Protein AF-X1VEG2-F1 (afdb_monomer_lite)

Sequence (105 aa):
MNQQIWPSQLTVSLIRGSVSWNLPESILYTPGDTIAITLTITNPTEERRIYGLPWALIRSGVIVSVGLVTVDDISSWWIDGGESEEISFELSPEITDAYLNISLL

Radius of gyration: 18.83 Å; chains: 1; bounding box: 28×58×53 Å

Structure (mmCIF, N/CA/C/O backbone):
data_AF-X1VEG2-F1
#
_entry.id   AF-X1VEG2-F1
#
loop_
_atom_site.group_PDB
_atom_site.id
_atom_site.type_symbol
_atom_site.label_atom_id
_atom_site.label_alt_id
_atom_site.label_comp_id
_atom_site.label_asym_id
_atom_site.label_entity_id
_atom_site.label_seq_id
_atom_site.pdbx_PDB_ins_code
_atom_site.Cartn_x
_atom_site.Cartn_y
_atom_site.Cartn_z
_atom_site.occupancy
_atom_site.B_iso_or_equiv
_atom_site.auth_seq_id
_atom_site.auth_comp_id
_atom_site.auth_asym_id
_atom_site.auth_atom_id
_atom_site.pdbx_PDB_model_num
ATOM 1 N N . MET A 1 1 ? 7.889 -44.108 -37.146 1.00 39.41 1 MET A N 1
ATOM 2 C CA . MET A 1 1 ? 7.454 -43.728 -35.785 1.00 39.41 1 MET A CA 1
ATOM 3 C C . MET A 1 1 ? 7.955 -42.319 -35.538 1.00 39.41 1 MET A C 1
ATOM 5 O O . MET A 1 1 ? 9.132 -42.155 -35.260 1.00 39.41 1 MET A O 1
ATOM 9 N N . ASN A 1 2 ? 7.105 -41.312 -35.734 1.00 36.56 2 ASN A N 1
ATOM 10 C CA . ASN A 1 2 ? 7.469 -39.918 -35.489 1.00 36.56 2 ASN A CA 1
ATOM 11 C C . ASN A 1 2 ? 6.953 -39.551 -34.102 1.00 36.56 2 ASN A C 1
ATOM 13 O O . ASN A 1 2 ? 5.742 -39.531 -33.890 1.00 36.56 2 ASN A O 1
ATOM 17 N N . GLN A 1 3 ? 7.861 -39.319 -33.155 1.00 42.62 3 GLN A N 1
ATOM 18 C CA . GLN A 1 3 ? 7.482 -38.731 -31.878 1.00 42.62 3 GLN A CA 1
ATOM 19 C C . GLN A 1 3 ? 7.203 -37.250 -32.113 1.00 42.62 3 GLN A C 1
ATOM 21 O O . GLN A 1 3 ? 8.101 -36.466 -32.410 1.00 42.62 3 GLN A O 1
ATOM 26 N N . GLN A 1 4 ? 5.925 -36.895 -32.045 1.00 49.69 4 GLN A N 1
ATOM 27 C CA . GLN A 1 4 ? 5.471 -35.518 -32.024 1.00 49.69 4 GLN A CA 1
ATOM 28 C C . GLN A 1 4 ? 5.919 -34.901 -30.696 1.00 49.69 4 GLN A C 1
ATOM 30 O O . GLN A 1 4 ? 5.421 -35.263 -29.632 1.00 49.69 4 GLN A O 1
ATOM 35 N N . ILE A 1 5 ? 6.909 -34.012 -30.765 1.00 51.34 5 ILE A N 1
ATOM 36 C CA . ILE A 1 5 ? 7.355 -33.211 -29.627 1.00 51.34 5 ILE A CA 1
ATOM 37 C C . ILE A 1 5 ? 6.278 -32.147 -29.411 1.00 51.34 5 ILE A C 1
ATOM 39 O O . ILE A 1 5 ? 6.104 -31.250 -30.235 1.00 51.34 5 ILE A O 1
ATOM 43 N N . TRP A 1 6 ? 5.510 -32.286 -28.336 1.00 49.62 6 TRP A N 1
ATOM 44 C CA . TRP A 1 6 ? 4.591 -31.246 -27.887 1.00 49.62 6 TRP A CA 1
ATOM 45 C C . TRP A 1 6 ? 5.436 -30.081 -27.366 1.00 49.62 6 TRP A C 1
ATOM 47 O O . TRP A 1 6 ? 6.348 -30.337 -26.574 1.00 49.62 6 TRP A O 1
ATOM 57 N N . PRO A 1 7 ? 5.194 -28.825 -27.784 1.00 52.16 7 PRO A N 1
ATOM 58 C CA . PRO A 1 7 ? 5.887 -27.702 -27.179 1.00 52.16 7 PRO A CA 1
ATOM 59 C C . PRO A 1 7 ? 5.535 -27.708 -25.693 1.00 52.16 7 PRO A C 1
ATOM 61 O O . PRO A 1 7 ? 4.364 -27.622 -25.317 1.00 52.16 7 PRO A O 1
ATOM 64 N N . SER A 1 8 ? 6.561 -27.887 -24.861 1.00 53.22 8 SER A N 1
ATOM 65 C CA . SER A 1 8 ? 6.501 -27.681 -23.420 1.00 53.22 8 SER A CA 1
ATOM 66 C C . SER A 1 8 ? 5.715 -26.405 -23.167 1.00 53.22 8 SER A C 1
ATOM 68 O O . SER A 1 8 ? 6.087 -25.357 -23.699 1.00 53.22 8 SER A O 1
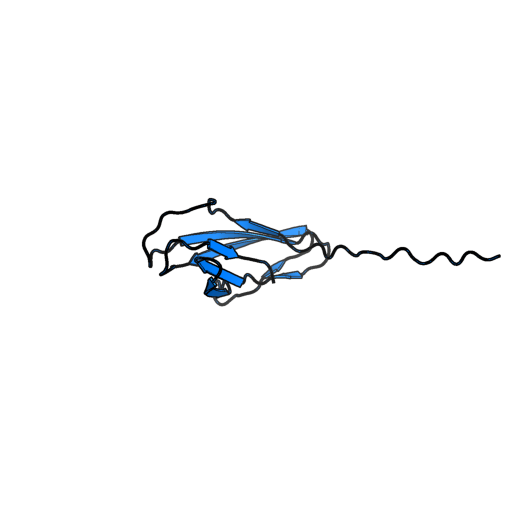ATOM 70 N N . GLN A 1 9 ? 4.613 -26.514 -22.421 1.00 46.06 9 GLN A N 1
ATOM 71 C CA . GLN A 1 9 ? 3.837 -25.371 -21.966 1.00 46.06 9 GLN A CA 1
ATOM 72 C C . GLN A 1 9 ? 4.822 -24.345 -21.408 1.00 46.06 9 GLN A C 1
ATOM 74 O O . GLN A 1 9 ? 5.411 -24.560 -20.350 1.00 46.06 9 GLN A O 1
ATOM 79 N N . LEU A 1 10 ? 5.034 -23.255 -22.146 1.00 45.97 10 LEU A N 1
ATOM 80 C CA . LEU A 1 10 ? 5.590 -22.037 -21.592 1.00 45.97 10 LEU A CA 1
ATOM 81 C C . LEU A 1 10 ? 4.573 -21.616 -20.537 1.00 45.97 10 LEU A C 1
ATOM 83 O O . LEU A 1 10 ? 3.598 -20.931 -20.834 1.00 45.97 10 LEU A O 1
ATOM 87 N N . THR A 1 11 ? 4.756 -22.069 -19.300 1.00 47.31 11 THR A N 1
ATOM 88 C CA . THR A 1 11 ? 4.294 -21.305 -18.155 1.00 47.31 11 THR A CA 1
ATOM 89 C C . THR A 1 11 ? 5.067 -20.004 -18.242 1.00 47.31 11 THR A C 1
ATOM 91 O O . THR A 1 11 ? 6.157 -19.886 -17.687 1.00 47.31 11 THR A O 1
ATOM 94 N N . VAL A 1 12 ? 4.547 -19.050 -19.018 1.00 51.62 12 VAL A N 1
ATOM 95 C CA . VAL A 1 12 ? 4.856 -17.647 -18.805 1.00 51.62 12 VAL A CA 1
ATOM 96 C C . VAL A 1 12 ? 4.459 -17.447 -17.356 1.00 51.62 12 VAL A C 1
ATOM 98 O O . VAL A 1 12 ? 3.271 -17.399 -17.030 1.00 51.62 12 VAL A O 1
ATOM 101 N N . SER A 1 13 ? 5.438 -17.471 -16.455 1.00 52.66 13 SER A N 1
ATOM 102 C CA . SER A 1 13 ? 5.224 -16.899 -15.146 1.00 52.66 13 SER A CA 1
ATOM 103 C C . SER A 1 13 ? 4.768 -15.482 -15.459 1.00 52.66 13 SER A C 1
ATOM 105 O O . SER A 1 13 ? 5.504 -14.689 -16.042 1.00 52.66 13 SER A O 1
ATOM 107 N N . LEU A 1 14 ? 3.501 -15.177 -15.188 1.00 68.69 14 LEU A N 1
ATOM 108 C CA . LEU A 1 14 ? 3.073 -13.793 -15.108 1.00 68.69 14 LEU A CA 1
ATOM 109 C C . LEU A 1 14 ? 3.815 -13.240 -13.895 1.00 68.69 14 LEU A C 1
ATOM 111 O O . LEU A 1 14 ? 3.310 -13.289 -12.775 1.00 68.69 14 LEU A O 1
ATOM 115 N N . ILE A 1 15 ? 5.067 -12.828 -14.106 1.00 84.06 15 ILE A N 1
ATOM 116 C CA . ILE A 1 15 ? 5.865 -12.156 -13.096 1.00 84.06 15 ILE A CA 1
ATOM 117 C C . ILE A 1 15 ? 5.110 -10.859 -12.838 1.00 84.06 15 ILE A C 1
ATOM 119 O O . ILE A 1 15 ? 5.055 -9.981 -13.702 1.00 84.06 15 ILE A O 1
ATOM 123 N N . ARG A 1 16 ? 4.413 -10.802 -11.704 1.00 86.81 16 ARG A N 1
ATOM 124 C CA . ARG A 1 16 ? 3.708 -9.604 -11.249 1.00 86.81 16 ARG A CA 1
ATOM 125 C C . ARG A 1 16 ? 4.723 -8.613 -10.695 1.00 86.81 16 ARG A C 1
ATOM 127 O O . ARG A 1 16 ? 5.817 -9.014 -10.306 1.00 86.81 16 ARG A O 1
ATOM 134 N N . GLY A 1 17 ? 4.338 -7.341 -10.641 1.00 92.75 17 GLY A N 1
ATOM 135 C CA . GLY A 1 17 ? 5.074 -6.361 -9.849 1.00 92.75 17 GLY A CA 1
ATOM 136 C C . GLY A 1 17 ? 5.129 -6.756 -8.373 1.00 92.75 17 GLY A C 1
ATOM 137 O O . GLY A 1 17 ? 4.377 -7.626 -7.918 1.00 92.75 17 GLY A O 1
ATOM 138 N N . SER A 1 18 ? 6.002 -6.098 -7.621 1.00 95.75 18 SER A N 1
ATOM 139 C CA . SER A 1 18 ? 6.049 -6.199 -6.161 1.00 95.75 18 SER A CA 1
ATOM 140 C C . SER A 1 18 ? 5.765 -4.852 -5.517 1.00 95.75 18 SER A C 1
ATOM 142 O O . SER A 1 18 ? 6.080 -3.813 -6.092 1.00 95.75 18 SER A O 1
ATOM 144 N N . VAL A 1 19 ? 5.187 -4.890 -4.319 1.00 96.31 19 VAL A N 1
ATOM 145 C CA . VAL A 1 19 ? 5.012 -3.723 -3.456 1.00 96.31 19 VAL A CA 1
ATOM 146 C C . VAL A 1 19 ? 5.794 -3.940 -2.165 1.00 96.31 19 VAL A C 1
ATOM 148 O O . VAL A 1 19 ? 5.716 -5.010 -1.561 1.00 96.31 19 VAL A O 1
ATOM 151 N N . SER A 1 20 ? 6.555 -2.935 -1.754 1.00 96.19 20 SER A N 1
ATOM 152 C CA . SER A 1 20 ? 7.188 -2.848 -0.435 1.00 96.19 20 SER A CA 1
ATOM 153 C C . SER A 1 20 ? 6.819 -1.521 0.207 1.00 96.19 20 SER A C 1
ATOM 155 O O . SER A 1 20 ? 6.578 -0.557 -0.507 1.00 96.19 20 SER A O 1
ATOM 157 N N . TRP A 1 21 ? 6.779 -1.437 1.532 1.00 95.88 21 TRP A N 1
ATOM 158 C CA . TRP A 1 21 ? 6.395 -0.211 2.237 1.00 95.88 21 TRP A CA 1
ATOM 159 C C . TRP A 1 21 ? 7.267 0.044 3.463 1.00 95.88 21 TRP A C 1
ATOM 161 O O . TRP A 1 21 ? 8.006 -0.834 3.910 1.00 95.88 21 TRP A O 1
ATOM 171 N N . ASN A 1 22 ? 7.163 1.249 4.015 1.00 93.88 22 ASN A N 1
ATOM 172 C CA . ASN A 1 22 ? 7.886 1.672 5.213 1.00 93.88 22 ASN A CA 1
ATOM 173 C C . ASN A 1 22 ? 7.206 1.278 6.538 1.00 93.88 22 ASN A C 1
ATOM 175 O O . ASN A 1 22 ? 7.805 1.445 7.601 1.00 93.88 22 ASN A O 1
ATOM 179 N N . LEU A 1 23 ? 5.963 0.791 6.500 1.00 94.50 23 LEU A N 1
ATOM 180 C CA . LEU A 1 23 ? 5.220 0.471 7.714 1.00 94.50 23 LEU A CA 1
ATOM 181 C C . LEU A 1 23 ? 5.735 -0.814 8.388 1.00 94.50 23 LEU A C 1
ATOM 183 O O . LEU A 1 23 ? 6.053 -1.787 7.696 1.00 94.50 23 LEU A O 1
ATOM 187 N N . PRO A 1 24 ? 5.770 -0.859 9.734 1.00 94.50 24 PRO A N 1
ATOM 188 C CA . PRO A 1 24 ? 6.008 -2.096 10.471 1.00 94.50 24 PRO A CA 1
ATOM 189 C C . PRO A 1 24 ? 4.817 -3.060 10.337 1.00 94.50 24 PRO A C 1
ATOM 191 O O . PRO A 1 24 ? 3.733 -2.683 9.896 1.00 94.50 24 PRO A O 1
ATOM 194 N N . GLU A 1 25 ? 4.991 -4.302 10.796 1.00 92.06 25 GLU A N 1
ATOM 195 C CA . GLU A 1 25 ? 3.928 -5.324 10.775 1.00 92.06 25 GLU A CA 1
ATOM 196 C C . GLU A 1 25 ? 2.688 -4.942 11.603 1.00 92.06 25 GLU A C 1
ATOM 198 O O . GLU A 1 25 ? 1.588 -5.429 11.343 1.00 92.06 25 GLU A O 1
ATOM 203 N N . SER A 1 26 ? 2.854 -4.073 12.603 1.00 93.75 26 SER A N 1
ATOM 204 C CA . SER A 1 26 ? 1.768 -3.579 13.448 1.00 93.75 26 SER A CA 1
ATOM 205 C C . SER A 1 26 ? 2.029 -2.149 13.903 1.00 93.75 26 SER A C 1
ATOM 207 O O . SER A 1 26 ? 3.157 -1.814 14.270 1.00 93.75 26 SER A O 1
ATOM 209 N N . ILE A 1 27 ? 0.975 -1.339 13.957 1.00 93.19 27 ILE A N 1
ATOM 210 C CA . ILE A 1 27 ? 1.008 0.049 14.423 1.00 93.19 27 ILE A CA 1
ATOM 211 C C . ILE A 1 27 ? -0.112 0.230 15.444 1.00 93.19 27 ILE A C 1
ATOM 213 O O . ILE A 1 27 ? -1.227 -0.246 15.236 1.00 93.19 27 ILE A O 1
ATOM 217 N N . LEU A 1 28 ? 0.183 0.934 16.535 1.00 91.88 28 LEU A N 1
ATOM 218 C CA . LEU A 1 28 ? -0.834 1.446 17.446 1.00 91.88 28 LEU A CA 1
ATOM 219 C C . LEU A 1 28 ? -1.180 2.879 17.028 1.00 91.88 28 LEU A C 1
ATOM 221 O O . LEU A 1 28 ? -0.280 3.705 16.899 1.00 91.88 28 LEU A O 1
ATOM 225 N N . TYR A 1 29 ? -2.462 3.164 16.836 1.00 89.94 29 TYR A N 1
ATOM 226 C CA . TYR A 1 29 ? -2.972 4.483 16.458 1.00 89.94 29 TYR A CA 1
ATOM 227 C C . TYR A 1 29 ? -4.344 4.717 17.096 1.00 89.94 29 TYR A C 1
ATOM 229 O O . TYR A 1 29 ? -5.003 3.767 17.536 1.00 89.94 29 TYR A O 1
ATOM 237 N N . THR A 1 30 ? -4.778 5.974 17.144 1.00 93.69 30 THR A N 1
ATOM 238 C CA . THR A 1 30 ? -6.145 6.331 17.537 1.00 93.69 30 THR A CA 1
ATOM 239 C C . THR A 1 30 ? -7.034 6.325 16.295 1.00 93.69 30 THR A C 1
ATOM 241 O O . THR A 1 30 ? -6.605 6.836 15.265 1.00 93.69 30 THR A O 1
ATOM 244 N N . PRO A 1 31 ? -8.270 5.796 16.346 1.00 93.75 31 PRO A N 1
ATOM 245 C CA . PRO A 1 31 ? -9.224 5.960 15.250 1.00 93.75 31 PRO A CA 1
ATOM 246 C C . PRO A 1 31 ? -9.302 7.409 14.751 1.00 93.75 31 PRO A C 1
ATOM 248 O O . PRO A 1 31 ? -9.428 8.330 15.559 1.00 93.75 31 PRO A O 1
ATOM 251 N N . GLY A 1 32 ? -9.209 7.587 13.435 1.00 92.00 32 GLY A N 1
ATOM 252 C CA . GLY A 1 32 ? -9.185 8.892 12.771 1.00 92.00 32 GLY A CA 1
ATOM 253 C C . GLY A 1 32 ? -7.794 9.526 12.660 1.00 92.00 32 GLY A C 1
ATOM 254 O O . GLY A 1 32 ? -7.626 10.457 11.872 1.00 92.00 32 GLY A O 1
ATOM 255 N N . ASP A 1 33 ? -6.781 9.018 13.374 1.00 94.56 33 ASP A N 1
ATOM 256 C CA . ASP A 1 33 ? -5.401 9.479 13.204 1.00 94.56 33 ASP A CA 1
ATOM 257 C C . ASP A 1 33 ? -4.899 9.162 11.795 1.00 94.56 33 ASP A C 1
ATOM 259 O O . ASP A 1 33 ? -5.120 8.079 11.244 1.00 94.56 33 ASP A O 1
ATOM 263 N N . THR A 1 34 ? -4.163 10.116 11.235 1.00 95.06 34 THR A N 1
ATOM 264 C CA . THR A 1 34 ? -3.515 9.966 9.940 1.00 95.06 34 THR A CA 1
ATOM 265 C C . THR A 1 34 ? -2.254 9.116 10.059 1.00 95.06 34 THR A C 1
ATOM 267 O O . THR A 1 34 ? -1.328 9.430 10.807 1.00 95.06 34 THR A O 1
ATOM 270 N N . ILE A 1 35 ? -2.199 8.058 9.260 1.00 95.00 35 ILE A N 1
ATOM 271 C CA . ILE A 1 35 ? -1.042 7.195 9.064 1.00 95.00 35 ILE A CA 1
ATOM 272 C C . ILE A 1 35 ? -0.436 7.542 7.706 1.00 95.00 35 ILE A C 1
ATOM 274 O O . ILE A 1 35 ? -1.052 7.306 6.666 1.00 95.00 35 ILE A O 1
ATOM 278 N N . ALA A 1 36 ? 0.779 8.087 7.721 1.00 96.12 36 ALA A N 1
ATOM 279 C CA . ALA A 1 36 ? 1.560 8.317 6.512 1.00 96.12 36 ALA A CA 1
ATOM 280 C C . ALA A 1 36 ? 2.209 7.009 6.044 1.00 96.12 36 ALA A C 1
ATOM 282 O O . ALA A 1 36 ? 2.859 6.309 6.825 1.00 96.12 36 ALA A O 1
ATOM 283 N N . ILE A 1 37 ? 2.039 6.689 4.765 1.00 96.94 37 ILE A N 1
ATOM 284 C CA . ILE A 1 37 ? 2.504 5.455 4.138 1.00 96.94 37 ILE A CA 1
ATOM 285 C C . ILE A 1 37 ? 3.342 5.827 2.927 1.00 96.94 37 ILE A C 1
ATOM 287 O O . ILE A 1 37 ? 2.877 6.539 2.042 1.00 96.94 37 ILE A O 1
ATOM 291 N N . THR A 1 38 ? 4.554 5.288 2.868 1.00 97.75 38 THR A N 1
ATOM 292 C CA . THR A 1 38 ? 5.396 5.337 1.675 1.00 97.75 38 THR A CA 1
ATOM 293 C C . THR A 1 38 ? 5.595 3.914 1.192 1.00 97.75 38 THR A C 1
ATOM 295 O O . THR A 1 38 ? 6.041 3.049 1.953 1.00 97.75 38 THR A O 1
ATOM 298 N N . LEU A 1 39 ? 5.241 3.662 -0.064 1.00 97.06 39 LEU A N 1
ATOM 299 C CA . LEU A 1 39 ? 5.450 2.380 -0.714 1.00 97.06 39 LEU A CA 1
ATOM 300 C C . LEU A 1 39 ? 6.261 2.526 -1.992 1.00 97.06 39 LEU A C 1
ATOM 302 O O . LEU A 1 39 ? 6.293 3.583 -2.608 1.00 97.06 39 LEU A O 1
ATOM 306 N N . THR A 1 40 ? 6.892 1.437 -2.395 1.00 98.00 40 THR A N 1
ATOM 307 C CA . THR A 1 40 ? 7.626 1.309 -3.645 1.00 98.00 40 THR A CA 1
ATOM 308 C C . THR A 1 40 ? 6.973 0.207 -4.462 1.00 98.00 40 THR A C 1
ATOM 310 O O . THR A 1 40 ? 6.793 -0.908 -3.965 1.00 98.00 40 THR A O 1
ATOM 313 N N . ILE A 1 41 ? 6.620 0.514 -5.707 1.00 97.56 41 ILE A N 1
ATOM 314 C CA . ILE A 1 41 ? 6.195 -0.474 -6.697 1.00 97.56 41 ILE A CA 1
ATOM 315 C C . ILE A 1 41 ? 7.393 -0.789 -7.585 1.00 97.56 41 ILE A C 1
ATOM 317 O O . ILE A 1 41 ? 8.004 0.126 -8.123 1.00 97.56 41 ILE A O 1
ATOM 321 N N . THR A 1 42 ? 7.691 -2.067 -7.799 1.00 97.50 42 THR A N 1
ATOM 322 C CA . THR A 1 42 ? 8.747 -2.507 -8.724 1.00 97.50 42 THR A CA 1
ATOM 323 C C . THR A 1 42 ? 8.141 -3.263 -9.896 1.00 97.50 42 THR A C 1
ATOM 325 O O . THR A 1 42 ? 7.359 -4.198 -9.696 1.00 97.50 42 THR A O 1
ATOM 328 N N . ASN A 1 43 ? 8.532 -2.892 -11.119 1.00 97.19 43 ASN A N 1
ATOM 329 C CA . ASN A 1 43 ? 8.186 -3.611 -12.338 1.00 97.19 43 ASN A CA 1
ATOM 330 C C . ASN A 1 43 ? 9.334 -4.554 -12.751 1.00 97.19 43 ASN A C 1
ATOM 332 O O . ASN A 1 43 ? 10.318 -4.099 -13.324 1.00 97.19 43 ASN A O 1
ATOM 336 N N . PRO A 1 44 ? 9.233 -5.874 -12.523 1.00 95.69 44 PRO A N 1
ATOM 337 C CA . PRO A 1 44 ? 10.336 -6.797 -12.788 1.00 95.69 44 PRO A CA 1
ATOM 338 C C . PRO A 1 44 ? 10.450 -7.222 -14.258 1.00 95.69 44 PRO A C 1
ATOM 340 O O . PRO A 1 44 ? 11.296 -8.053 -14.582 1.00 95.69 44 PRO A O 1
ATOM 343 N N . THR A 1 45 ? 9.570 -6.745 -15.141 1.00 94.00 45 THR A N 1
ATOM 344 C CA . THR A 1 45 ? 9.589 -7.120 -16.563 1.00 94.00 45 THR A CA 1
ATOM 345 C C . THR A 1 45 ? 10.271 -6.073 -17.415 1.00 94.00 45 THR A C 1
ATOM 347 O O . THR A 1 45 ? 10.439 -4.958 -16.963 1.00 94.00 45 THR A O 1
ATOM 350 N N . GLU A 1 46 ? 10.618 -6.407 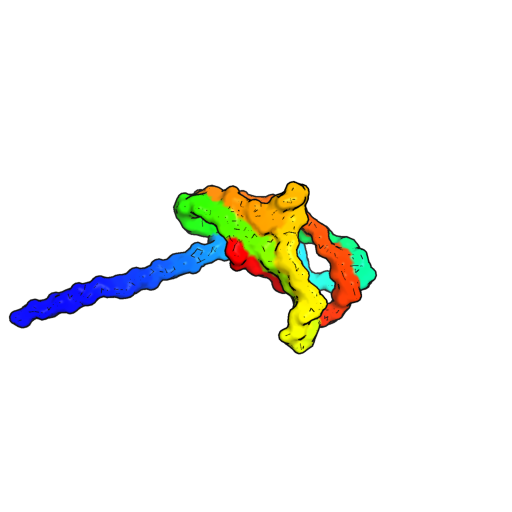-18.656 1.00 94.31 46 GLU A N 1
ATOM 351 C CA . GLU A 1 46 ? 11.232 -5.460 -19.601 1.00 94.31 46 GLU A CA 1
ATOM 352 C C . GLU A 1 46 ? 10.220 -4.458 -20.180 1.00 94.31 46 GLU A C 1
ATOM 354 O O . GLU A 1 46 ? 10.577 -3.354 -20.583 1.00 94.31 46 GLU A O 1
ATOM 359 N N . GLU A 1 47 ? 8.939 -4.828 -20.214 1.00 94.69 47 GLU A N 1
ATOM 360 C CA . GLU A 1 47 ? 7.877 -3.980 -20.744 1.00 94.69 47 GLU A CA 1
ATOM 361 C C . GLU A 1 47 ? 7.358 -3.002 -19.689 1.00 94.69 47 GLU A C 1
ATOM 363 O O . GLU A 1 47 ? 7.188 -3.350 -18.514 1.00 94.69 47 GLU A O 1
ATOM 368 N N . ARG A 1 48 ? 7.031 -1.786 -20.138 1.00 96.38 48 ARG A N 1
ATOM 369 C CA . ARG A 1 48 ? 6.348 -0.781 -19.324 1.00 96.38 48 ARG A CA 1
ATOM 370 C C . ARG A 1 48 ? 4.957 -1.269 -18.923 1.00 96.38 48 ARG A C 1
ATOM 372 O O . ARG A 1 48 ? 4.207 -1.775 -19.759 1.00 96.38 48 ARG A O 1
ATOM 379 N N . ARG A 1 49 ? 4.586 -1.071 -17.658 1.00 95.75 49 ARG A N 1
ATOM 380 C CA . ARG A 1 49 ? 3.288 -1.490 -17.106 1.00 95.75 49 ARG A CA 1
ATOM 381 C C . ARG A 1 49 ? 2.620 -0.379 -16.321 1.00 95.75 49 ARG A C 1
ATOM 383 O O . ARG A 1 49 ? 3.290 0.508 -15.806 1.00 95.75 49 ARG A O 1
ATOM 390 N N . ILE A 1 50 ? 1.298 -0.456 -16.238 1.00 96.88 50 ILE A N 1
ATOM 391 C CA . ILE A 1 50 ? 0.488 0.388 -15.367 1.00 96.88 50 ILE A CA 1
ATOM 392 C C . ILE A 1 50 ? 0.101 -0.414 -14.126 1.00 96.88 50 ILE A C 1
ATOM 394 O O . ILE A 1 50 ? -0.267 -1.581 -14.254 1.00 96.88 50 ILE A O 1
ATOM 398 N N . TYR A 1 51 ? 0.194 0.206 -12.954 1.00 96.88 51 TYR A N 1
ATOM 399 C CA . TYR A 1 51 ? -0.169 -0.405 -11.677 1.00 96.88 51 TYR A CA 1
ATOM 400 C C . TYR A 1 51 ? -1.194 0.446 -10.938 1.00 96.88 51 TYR A C 1
ATOM 402 O O . TYR A 1 51 ? -1.067 1.672 -10.901 1.00 96.88 51 TYR A O 1
ATOM 410 N N . GLY A 1 52 ? -2.179 -0.210 -10.326 1.00 96.56 52 GLY A N 1
ATOM 411 C CA . GLY A 1 52 ? -3.062 0.372 -9.315 1.00 96.56 52 GLY A CA 1
ATOM 412 C C . GLY A 1 52 ? -2.776 -0.189 -7.919 1.00 96.56 52 GLY A C 1
ATOM 413 O O . GLY A 1 52 ? -2.217 -1.276 -7.779 1.00 96.56 52 GLY A O 1
ATOM 414 N N . LEU A 1 53 ? -3.192 0.543 -6.883 1.00 96.94 53 LEU A N 1
ATOM 415 C CA . LEU A 1 53 ? -2.970 0.188 -5.474 1.00 96.94 53 LEU A CA 1
ATOM 416 C C . LEU A 1 53 ? -4.285 0.162 -4.684 1.00 96.94 53 LEU A C 1
ATOM 418 O O . LEU A 1 53 ? -4.581 1.089 -3.921 1.00 96.94 53 LEU A O 1
ATOM 422 N N . PRO A 1 54 ? -5.139 -0.851 -4.886 1.00 96.94 54 PRO A N 1
ATOM 423 C CA . PRO A 1 54 ? -6.270 -1.080 -4.004 1.00 96.94 54 PRO A CA 1
ATOM 424 C C . PRO A 1 54 ? -5.783 -1.364 -2.584 1.00 96.94 54 PRO A C 1
ATOM 426 O O . PRO A 1 54 ? -4.801 -2.083 -2.372 1.00 96.94 54 PRO A O 1
ATOM 429 N N . TRP A 1 55 ? -6.525 -0.858 -1.609 1.00 96.81 55 TRP A N 1
ATOM 430 C CA . TRP A 1 55 ? -6.308 -1.158 -0.205 1.00 96.81 55 TRP A CA 1
ATOM 431 C C . TRP A 1 55 ? -7.598 -1.629 0.452 1.00 96.81 55 TRP A C 1
ATOM 433 O O . TRP A 1 55 ? -8.690 -1.219 0.063 1.00 96.81 55 TRP A O 1
ATOM 443 N N . ALA A 1 56 ? -7.477 -2.483 1.464 1.00 97.31 56 ALA A N 1
ATOM 444 C CA . ALA A 1 56 ? -8.589 -2.952 2.275 1.00 97.31 56 ALA A CA 1
ATOM 445 C C . ALA A 1 56 ? -8.197 -3.017 3.753 1.00 97.31 56 ALA A C 1
ATOM 447 O O . ALA A 1 56 ? -7.101 -3.459 4.096 1.00 97.31 56 ALA A O 1
ATOM 448 N N . LEU A 1 57 ? -9.126 -2.629 4.623 1.00 96.81 57 LEU A N 1
ATOM 449 C CA . LEU A 1 57 ? -9.072 -2.907 6.053 1.00 96.81 57 LEU A CA 1
ATOM 450 C C . LEU A 1 57 ? -9.926 -4.135 6.343 1.00 96.81 57 LEU A C 1
ATOM 452 O O . LEU A 1 57 ? -11.109 -4.179 5.993 1.00 96.81 57 LEU A O 1
ATOM 456 N N . ILE A 1 58 ? -9.326 -5.133 6.985 1.00 97.69 58 ILE A N 1
ATOM 457 C CA . ILE A 1 58 ? -9.946 -6.433 7.241 1.00 97.69 58 ILE A CA 1
ATOM 458 C C . ILE A 1 58 ? -9.969 -6.690 8.743 1.00 97.69 58 ILE A C 1
ATOM 460 O O . ILE A 1 58 ? -8.921 -6.787 9.377 1.00 97.69 58 ILE A O 1
ATOM 464 N N . ARG A 1 59 ? -11.158 -6.864 9.319 1.00 96.12 59 ARG A N 1
ATOM 465 C CA . ARG A 1 59 ? -11.345 -7.173 10.741 1.00 96.12 59 ARG A CA 1
ATOM 466 C C . ARG A 1 59 ? -12.069 -8.501 10.881 1.00 96.12 59 ARG A C 1
ATOM 468 O O . ARG A 1 59 ? -13.155 -8.675 10.339 1.00 96.12 59 ARG A O 1
ATOM 475 N N . SER A 1 60 ? -11.469 -9.450 11.602 1.00 95.25 60 SER A N 1
ATOM 476 C CA . SER A 1 60 ? -12.026 -10.804 11.790 1.00 95.25 60 SER A CA 1
ATOM 477 C C . SER A 1 60 ? -12.423 -11.500 10.472 1.00 95.25 60 SER A C 1
ATOM 479 O O . SER A 1 60 ? -13.448 -12.170 10.396 1.00 95.25 60 SER A O 1
ATOM 481 N N . GLY A 1 61 ? -11.630 -11.305 9.412 1.00 94.62 61 GLY A N 1
ATOM 482 C CA . GLY A 1 61 ? -11.875 -11.889 8.086 1.00 94.62 61 GLY A CA 1
ATOM 483 C C . GLY A 1 61 ? -12.900 -11.153 7.214 1.00 94.62 61 GLY A C 1
ATOM 484 O O . GLY A 1 61 ? -13.148 -11.586 6.093 1.00 94.62 61 GLY A O 1
ATOM 485 N N . VAL A 1 62 ? -13.474 -10.041 7.684 1.00 96.62 62 VAL A N 1
ATOM 486 C CA . VAL A 1 62 ? -14.444 -9.232 6.930 1.00 96.62 62 VAL A CA 1
ATOM 487 C C . VAL A 1 62 ? -13.791 -7.931 6.474 1.00 96.62 62 VAL A C 1
ATOM 489 O O . VAL A 1 62 ? -13.152 -7.249 7.275 1.00 96.62 62 VAL A O 1
ATOM 492 N N . ILE A 1 63 ? -13.964 -7.571 5.199 1.00 96.88 63 ILE A N 1
ATOM 493 C CA . ILE A 1 63 ? -13.572 -6.253 4.682 1.00 96.88 63 ILE A CA 1
ATOM 494 C C . ILE A 1 63 ? -14.519 -5.216 5.282 1.00 96.88 63 ILE A C 1
ATOM 496 O O . ILE A 1 63 ? -15.723 -5.248 5.033 1.00 96.88 63 ILE A O 1
ATOM 500 N N . VAL A 1 64 ? -13.969 -4.310 6.083 1.00 96.31 64 VAL A N 1
ATOM 501 C CA . VAL A 1 64 ? -14.724 -3.251 6.766 1.00 96.31 64 VAL A CA 1
ATOM 502 C C . VAL A 1 64 ? -14.542 -1.884 6.113 1.00 96.31 64 VAL A C 1
ATOM 504 O O . VAL A 1 64 ? -15.361 -0.996 6.318 1.00 96.31 64 VAL A O 1
ATOM 507 N N . SER A 1 65 ? -13.490 -1.717 5.313 1.00 95.75 65 SER A N 1
ATOM 508 C CA . SER A 1 65 ? -13.265 -0.541 4.476 1.00 95.75 65 SER A CA 1
ATOM 509 C C . SER A 1 65 ? -12.371 -0.917 3.297 1.00 95.75 65 SER A C 1
ATOM 511 O O . SER A 1 65 ? -11.556 -1.834 3.411 1.00 95.75 65 SER A O 1
ATOM 513 N N . VAL A 1 66 ? -12.536 -0.242 2.164 1.00 96.19 66 VAL A N 1
ATOM 514 C CA . VAL A 1 66 ? -11.769 -0.482 0.938 1.00 96.19 66 VAL A CA 1
ATOM 515 C C . VAL A 1 66 ? -11.655 0.818 0.153 1.00 96.19 66 VAL A C 1
ATOM 517 O O . VAL A 1 66 ? -12.568 1.645 0.178 1.00 96.19 66 VAL A O 1
ATOM 520 N N . GLY A 1 67 ? -10.561 0.979 -0.576 1.00 95.81 67 GLY A N 1
ATOM 521 C CA . GLY A 1 67 ? -10.368 2.108 -1.469 1.00 95.81 67 GLY A CA 1
ATOM 522 C C . GLY A 1 67 ? -9.242 1.873 -2.462 1.00 95.81 67 GLY A C 1
ATOM 523 O O . GLY A 1 67 ? -8.716 0.768 -2.596 1.00 95.81 67 GLY A O 1
ATOM 524 N N . LEU A 1 68 ? -8.892 2.939 -3.170 1.00 96.69 68 LEU A N 1
ATOM 525 C CA . LEU A 1 68 ? -7.777 2.993 -4.105 1.00 96.69 68 LEU A CA 1
ATOM 526 C C . LEU A 1 68 ? -6.854 4.126 -3.658 1.00 96.69 68 LEU A C 1
ATOM 528 O O . LEU A 1 68 ? -7.340 5.219 -3.359 1.00 96.69 68 LEU A O 1
ATOM 532 N N . VAL A 1 69 ? -5.545 3.875 -3.584 1.00 96.75 69 VAL A N 1
ATOM 533 C CA . VAL A 1 69 ? -4.579 4.949 -3.316 1.00 96.75 69 VAL A CA 1
ATOM 534 C C . VAL A 1 69 ? -4.683 5.982 -4.433 1.00 96.75 69 VAL A C 1
ATOM 536 O O . VAL A 1 69 ? -4.640 5.631 -5.610 1.00 96.75 69 VAL A O 1
ATOM 539 N N . THR A 1 70 ? -4.840 7.246 -4.047 1.00 96.12 70 THR A N 1
ATOM 540 C CA . THR A 1 70 ? -4.888 8.388 -4.961 1.00 96.12 70 THR A CA 1
ATOM 541 C C . THR A 1 70 ? -3.981 9.479 -4.404 1.00 96.12 70 THR A C 1
ATOM 543 O O . THR A 1 70 ? -4.122 9.845 -3.240 1.00 96.12 70 THR A O 1
ATOM 546 N N . VAL A 1 71 ? -3.051 9.974 -5.218 1.00 96.06 71 VAL A N 1
ATOM 547 C CA . VAL A 1 71 ? -2.115 11.059 -4.880 1.00 96.06 71 VAL A CA 1
ATOM 548 C C . VAL A 1 71 ? -2.248 12.118 -5.960 1.00 96.06 71 VAL A C 1
ATOM 550 O O . VAL A 1 71 ? -2.073 11.793 -7.129 1.00 96.06 71 VAL A O 1
ATOM 553 N N . ASP A 1 72 ? -2.601 13.352 -5.595 1.00 95.06 72 ASP A N 1
ATOM 554 C CA . ASP A 1 72 ? -2.811 14.455 -6.548 1.00 95.06 72 ASP A CA 1
ATOM 555 C C . ASP A 1 72 ? -3.712 14.065 -7.744 1.00 95.06 72 ASP A C 1
ATOM 557 O O . ASP A 1 72 ? -3.369 14.281 -8.904 1.00 95.06 72 ASP A O 1
ATOM 561 N N . ASP A 1 73 ? -4.854 13.424 -7.457 1.00 94.12 73 ASP A N 1
ATOM 562 C CA . ASP A 1 73 ? -5.816 12.881 -8.437 1.00 94.12 73 ASP A CA 1
ATOM 563 C C . ASP A 1 73 ? -5.278 11.757 -9.356 1.00 94.12 73 ASP A C 1
ATOM 565 O O . ASP A 1 73 ? -5.965 11.307 -10.277 1.00 94.12 73 ASP A O 1
ATOM 569 N N . ILE A 1 74 ? -4.077 11.239 -9.086 1.00 95.88 74 ILE A N 1
ATOM 570 C CA . ILE A 1 74 ? -3.479 10.095 -9.781 1.00 95.88 74 ILE A CA 1
ATOM 571 C C . ILE A 1 74 ? -3.728 8.824 -8.972 1.00 95.88 74 ILE A C 1
ATOM 573 O O . ILE A 1 74 ? -3.311 8.713 -7.822 1.00 95.88 74 ILE A O 1
ATOM 577 N N . SER A 1 75 ? -4.368 7.833 -9.595 1.00 96.06 75 SER A N 1
ATOM 578 C CA . SER A 1 75 ? -4.693 6.543 -8.968 1.00 96.06 75 SER A CA 1
ATOM 579 C C . SER A 1 75 ? -4.011 5.338 -9.630 1.00 96.06 75 SER A C 1
ATOM 581 O O . SER A 1 75 ? -4.358 4.186 -9.356 1.00 96.06 75 SER A O 1
ATOM 583 N N . SER A 1 76 ? -3.100 5.595 -10.571 1.00 96.75 76 SER A N 1
ATOM 584 C CA . SER A 1 76 ? -2.360 4.569 -11.304 1.00 96.75 76 SER A CA 1
ATOM 585 C C . SER A 1 76 ? -1.047 5.115 -11.849 1.00 96.75 76 SER A C 1
ATOM 587 O O . SER A 1 76 ? -1.016 6.246 -12.336 1.00 96.75 76 SER A O 1
ATOM 589 N N . TRP A 1 77 ? -0.003 4.290 -11.859 1.00 97.06 77 TRP A N 1
ATOM 590 C CA . TRP A 1 77 ? 1.353 4.713 -12.212 1.00 97.06 77 TRP A CA 1
ATOM 591 C C . TRP A 1 77 ? 1.923 3.847 -13.324 1.00 97.06 77 TRP A C 1
ATOM 593 O O . TRP A 1 77 ? 1.846 2.619 -13.274 1.00 97.06 77 TRP A O 1
ATOM 603 N N . TRP A 1 78 ? 2.498 4.499 -14.332 1.00 97.38 78 TRP A N 1
ATOM 604 C CA . TRP A 1 78 ? 3.214 3.835 -15.412 1.00 97.38 78 TRP A CA 1
ATOM 605 C C . TRP A 1 78 ? 4.691 3.681 -15.054 1.00 97.38 78 TRP A C 1
ATOM 607 O O . TRP A 1 78 ? 5.403 4.681 -15.003 1.00 97.38 78 TRP A O 1
ATOM 617 N N . ILE A 1 79 ? 5.153 2.444 -14.898 1.00 97.62 79 ILE A N 1
ATOM 618 C CA . ILE A 1 79 ? 6.521 2.118 -14.482 1.00 97.62 79 ILE A CA 1
ATOM 619 C C . ILE A 1 79 ? 7.221 1.374 -15.615 1.00 97.62 79 ILE A C 1
ATOM 621 O O . ILE A 1 79 ? 6.718 0.358 -16.113 1.00 97.62 79 ILE A O 1
ATOM 625 N N . ASP A 1 80 ? 8.365 1.903 -16.041 1.0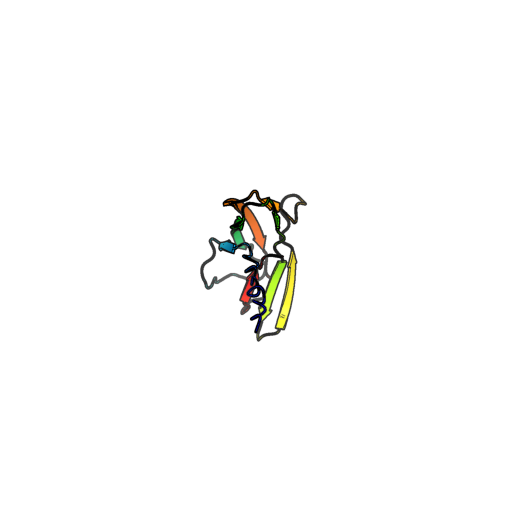0 98.06 80 ASP A N 1
ATOM 626 C CA . ASP A 1 80 ? 9.198 1.294 -17.077 1.00 98.06 80 ASP A CA 1
ATOM 627 C C . ASP A 1 80 ? 9.771 -0.050 -16.616 1.00 98.06 80 ASP A C 1
ATOM 629 O O . ASP A 1 80 ? 9.712 -0.422 -15.442 1.00 98.06 80 ASP A O 1
ATOM 633 N N . GLY A 1 81 ? 10.233 -0.848 -17.572 1.00 96.75 81 GLY A N 1
ATOM 634 C CA . GLY A 1 81 ? 10.698 -2.188 -17.272 1.00 96.75 81 GLY A CA 1
ATOM 635 C C . GLY A 1 81 ? 11.986 -2.203 -16.451 1.00 96.75 81 GLY A C 1
ATOM 636 O O . GLY A 1 81 ? 12.945 -1.527 -16.803 1.00 96.75 81 GLY A O 1
ATOM 637 N N . GLY A 1 82 ? 12.014 -2.981 -15.368 1.00 95.38 82 GLY A N 1
ATOM 638 C CA . 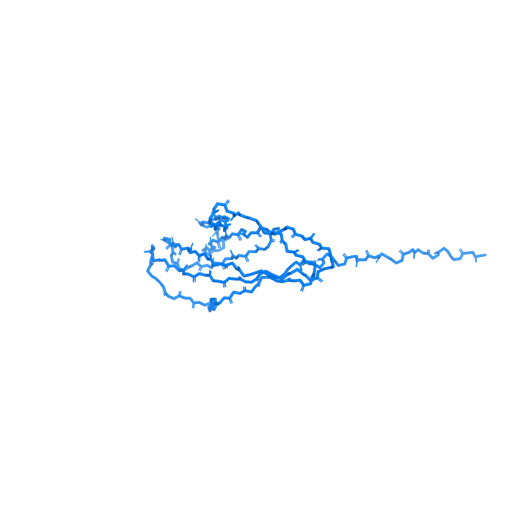GLY A 1 82 ? 13.136 -3.046 -14.427 1.00 95.38 82 GLY A CA 1
ATOM 639 C C . GLY A 1 82 ? 13.193 -1.890 -13.424 1.00 95.38 82 GLY A C 1
ATOM 640 O O . GLY A 1 82 ? 14.035 -1.921 -12.527 1.00 95.38 82 GLY A O 1
ATOM 641 N N . GLU A 1 83 ? 12.301 -0.905 -13.542 1.00 98.19 83 GLU A N 1
ATOM 642 C CA . GLU A 1 83 ? 12.291 0.294 -12.706 1.00 98.19 83 GLU A CA 1
ATOM 643 C C . GLU A 1 83 ? 11.362 0.158 -11.492 1.00 98.19 83 GLU A C 1
ATOM 645 O O . GLU A 1 83 ? 10.566 -0.784 -11.361 1.00 98.19 83 GLU A O 1
ATOM 650 N N . SER A 1 84 ? 11.482 1.116 -10.573 1.00 98.06 84 SER A N 1
ATOM 651 C CA . SER A 1 84 ? 10.614 1.242 -9.403 1.00 98.06 84 SER A CA 1
ATOM 652 C C . SER A 1 84 ? 10.117 2.672 -9.222 1.00 98.06 84 SER A C 1
ATOM 654 O O . SER A 1 84 ? 10.828 3.612 -9.555 1.00 98.06 84 SER A O 1
ATOM 656 N N . GLU A 1 85 ? 8.925 2.817 -8.651 1.00 97.69 85 GLU A N 1
ATOM 657 C CA . GLU A 1 85 ? 8.307 4.108 -8.336 1.00 97.69 85 GLU A CA 1
ATOM 658 C C . GLU A 1 85 ? 7.944 4.159 -6.851 1.00 97.69 85 GLU A C 1
ATOM 660 O O . GLU A 1 85 ? 7.366 3.205 -6.321 1.00 97.69 85 GLU A O 1
ATOM 665 N N . GLU A 1 86 ? 8.271 5.265 -6.184 1.00 97.88 86 GLU A N 1
ATOM 666 C CA . GLU A 1 86 ? 7.893 5.521 -4.793 1.00 97.88 86 GLU A CA 1
ATOM 667 C C . GLU A 1 86 ? 6.626 6.381 -4.727 1.00 97.88 86 GLU A C 1
ATOM 669 O O . GLU A 1 86 ? 6.511 7.402 -5.398 1.00 97.88 86 GLU A O 1
ATOM 674 N N . ILE A 1 87 ? 5.666 5.972 -3.900 1.00 97.44 87 ILE A N 1
ATOM 675 C CA . ILE A 1 87 ? 4.366 6.622 -3.748 1.00 97.44 87 ILE A CA 1
ATOM 676 C C . ILE A 1 87 ? 4.128 6.851 -2.261 1.00 97.44 87 ILE A C 1
ATOM 678 O O . ILE A 1 87 ? 4.129 5.905 -1.471 1.00 97.44 87 ILE A O 1
ATOM 682 N N . SER A 1 88 ? 3.898 8.110 -1.887 1.00 97.31 88 SER A N 1
ATOM 683 C CA . SER A 1 88 ? 3.555 8.504 -0.520 1.00 97.31 88 SER A CA 1
ATOM 684 C C . SER A 1 88 ? 2.116 8.997 -0.446 1.00 97.31 88 SER A C 1
ATOM 686 O O . SER A 1 88 ? 1.691 9.807 -1.265 1.00 97.31 88 SER A O 1
ATOM 688 N N . PHE A 1 89 ? 1.366 8.501 0.531 1.00 96.62 89 PHE A N 1
ATOM 689 C CA . PHE A 1 89 ? -0.035 8.845 0.755 1.00 96.62 89 PHE A CA 1
ATOM 690 C C . PHE A 1 89 ? -0.399 8.680 2.229 1.00 96.62 89 PHE A C 1
ATOM 692 O O . PHE A 1 89 ? 0.373 8.165 3.037 1.00 96.62 89 PHE A O 1
ATOM 699 N N . GLU A 1 90 ? -1.601 9.115 2.574 1.00 96.19 90 GLU A N 1
ATOM 700 C CA . GLU A 1 90 ? -2.114 9.084 3.933 1.00 96.19 90 GLU A CA 1
ATOM 701 C C . GLU A 1 90 ? -3.394 8.248 4.001 1.00 96.19 90 GLU A C 1
ATOM 703 O O . GLU A 1 90 ? -4.228 8.283 3.094 1.00 96.19 90 GLU A O 1
ATOM 708 N N . LEU A 1 91 ? -3.557 7.493 5.087 1.00 94.81 91 LEU A N 1
ATOM 709 C CA . LEU A 1 91 ? -4.816 6.847 5.452 1.00 94.81 91 LEU A CA 1
ATOM 710 C C . LEU A 1 91 ? -5.220 7.302 6.849 1.00 94.81 91 LEU A C 1
ATOM 712 O O . LEU A 1 91 ? -4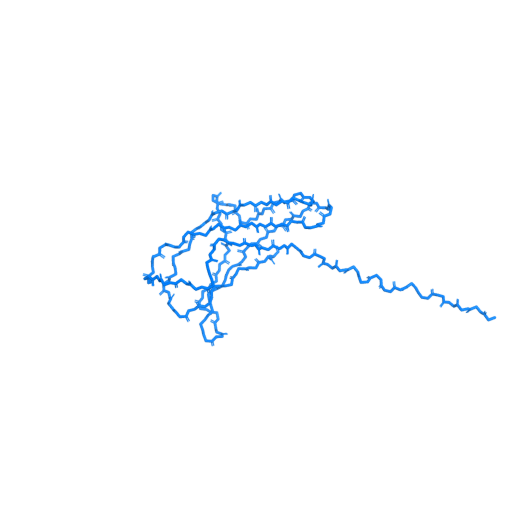.379 7.333 7.739 1.00 94.81 91 LEU A O 1
ATOM 716 N N . SER A 1 92 ? -6.508 7.563 7.064 1.00 94.94 92 SER A N 1
ATOM 717 C CA . SER A 1 92 ? -7.065 7.886 8.387 1.00 94.94 92 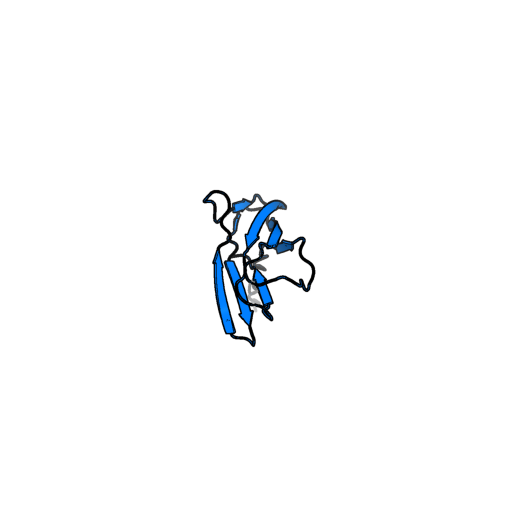SER A CA 1
ATOM 718 C C . SER A 1 92 ? -8.108 6.833 8.777 1.00 94.94 92 SER A C 1
ATOM 720 O O . SER A 1 92 ? -9.300 7.018 8.522 1.00 94.94 92 SER A O 1
ATOM 722 N N . PRO A 1 93 ? -7.699 5.658 9.296 1.00 92.50 93 PRO A N 1
ATOM 723 C CA . PRO A 1 93 ? -8.632 4.582 9.600 1.00 92.50 93 PRO A CA 1
ATOM 724 C C . PRO A 1 93 ? -9.493 4.907 10.827 1.00 92.50 93 PRO A C 1
ATOM 726 O O . PRO A 1 93 ? -8.978 5.164 11.909 1.00 92.50 93 PRO A O 1
ATOM 729 N N . GLU A 1 94 ? -10.811 4.776 10.701 1.00 93.06 94 GLU A N 1
ATOM 730 C CA . GLU A 1 94 ? -11.774 4.950 11.811 1.00 93.06 94 GLU A CA 1
ATOM 731 C C . GLU A 1 94 ? -11.989 3.669 12.646 1.00 93.06 94 GLU A C 1
ATOM 733 O O . GLU A 1 94 ? -12.822 3.609 13.549 1.00 93.06 94 GLU A O 1
ATOM 738 N N . ILE A 1 95 ? -11.278 2.592 12.314 1.00 91.50 95 ILE A N 1
ATOM 739 C CA . ILE A 1 95 ? -11.472 1.249 12.875 1.00 91.50 95 ILE A CA 1
ATOM 740 C C . ILE A 1 95 ? -10.137 0.763 13.410 1.00 91.50 95 ILE A C 1
ATOM 742 O O . ILE A 1 95 ? -9.152 0.950 12.716 1.00 91.50 95 ILE A O 1
ATOM 746 N N . THR A 1 96 ? -10.104 0.099 14.569 1.00 91.12 96 THR A N 1
ATOM 747 C CA . THR A 1 96 ? -8.924 -0.591 15.136 1.00 91.12 96 THR A CA 1
ATOM 748 C C . THR A 1 96 ? -9.054 -2.117 15.030 1.00 91.12 96 THR A C 1
ATOM 750 O O . THR A 1 96 ? -10.091 -2.638 14.609 1.00 91.12 96 THR A O 1
ATOM 753 N N . ASP A 1 97 ? -8.010 -2.848 15.440 1.00 92.56 97 ASP A N 1
ATOM 754 C CA . ASP A 1 97 ? -7.950 -4.321 15.401 1.00 92.56 97 ASP A CA 1
ATOM 755 C C . ASP A 1 97 ? -8.216 -4.886 13.997 1.00 92.56 97 ASP A C 1
ATOM 757 O O . ASP A 1 97 ? -8.957 -5.858 13.817 1.00 92.56 97 ASP A O 1
ATOM 761 N N . ALA A 1 98 ? -7.648 -4.231 12.986 1.00 94.19 98 ALA A N 1
ATOM 762 C CA . ALA A 1 98 ? -7.805 -4.580 11.584 1.00 94.19 98 ALA A CA 1
ATOM 763 C C . ALA A 1 98 ? -6.440 -4.769 10.914 1.00 94.19 98 ALA A C 1
ATOM 765 O O . ALA A 1 98 ? -5.445 -4.160 11.299 1.00 94.19 98 ALA A O 1
ATOM 766 N N . TYR A 1 99 ? -6.419 -5.601 9.879 1.00 95.06 99 TYR A N 1
ATOM 767 C CA . TYR A 1 99 ? -5.286 -5.756 8.980 1.00 95.06 99 TYR A CA 1
ATOM 768 C C . TYR A 1 99 ? -5.440 -4.803 7.802 1.00 95.06 99 TYR A C 1
ATOM 770 O O . TYR A 1 99 ? -6.486 -4.802 7.149 1.00 95.06 99 TYR A O 1
ATOM 778 N N . LEU A 1 100 ? -4.392 -4.037 7.508 1.00 95.88 100 LEU A N 1
ATOM 779 C CA . LEU A 1 100 ? -4.276 -3.304 6.255 1.00 95.88 100 LEU A CA 1
ATOM 780 C C . LEU A 1 100 ? -3.671 -4.223 5.193 1.00 95.88 100 LEU A C 1
ATOM 782 O O . LEU A 1 100 ? -2.571 -4.747 5.353 1.00 95.88 100 LEU A O 1
ATOM 786 N N . ASN A 1 101 ? -4.392 -4.404 4.094 1.00 96.19 101 ASN A N 1
ATOM 787 C CA . ASN A 1 101 ? -3.881 -5.026 2.885 1.00 96.19 101 ASN A CA 1
ATOM 788 C C . ASN A 1 101 ? -3.770 -3.961 1.794 1.00 96.19 101 ASN A C 1
ATOM 790 O O . ASN A 1 101 ? -4.746 -3.262 1.545 1.00 96.19 101 ASN A O 1
ATOM 794 N N . ILE A 1 102 ? -2.613 -3.863 1.139 1.00 96.00 102 ILE A N 1
ATOM 795 C CA . ILE A 1 102 ? -2.439 -3.119 -0.115 1.00 96.00 102 ILE A CA 1
ATOM 796 C C . ILE A 1 102 ? -1.866 -4.110 -1.117 1.00 96.00 102 ILE A C 1
ATOM 798 O O . ILE A 1 102 ? -0.963 -4.883 -0.791 1.00 96.00 102 ILE A O 1
ATOM 802 N N . SER A 1 103 ? -2.420 -4.132 -2.321 1.00 94.31 103 SER A N 1
ATOM 803 C CA . SER A 1 103 ? -2.011 -5.069 -3.366 1.00 94.31 103 SER A CA 1
ATOM 804 C C . SER A 1 103 ? -1.857 -4.353 -4.700 1.00 94.31 103 SER A C 1
ATOM 806 O O . SER A 1 103 ? -2.302 -3.222 -4.847 1.00 94.31 103 SER A O 1
ATOM 808 N N . LEU A 1 104 ? -1.193 -5.003 -5.656 1.00 93.56 104 LEU A N 1
ATOM 809 C CA . LEU A 1 104 ? -1.066 -4.494 -7.019 1.00 93.56 104 LEU A CA 1
ATOM 810 C C . LEU A 1 104 ? -2.206 -5.025 -7.889 1.00 93.56 104 LEU A C 1
ATOM 812 O O . LEU A 1 104 ? -2.436 -6.241 -7.933 1.00 93.56 104 LEU A O 1
ATOM 816 N N . LEU A 1 105 ? -2.872 -4.102 -8.585 1.00 87.75 105 LEU A N 1
ATOM 817 C CA . LEU A 1 105 ? -3.819 -4.361 -9.672 1.00 87.75 105 LEU A CA 1
ATOM 818 C C . LEU A 1 105 ? -3.163 -4.095 -11.026 1.00 87.75 105 LEU A C 1
ATOM 820 O O . LEU A 1 105 ? -2.505 -3.035 -11.148 1.00 87.75 105 LEU A O 1
#

Secondary structure (DSSP, 8-state):
-----------------EEEES--S-----TT--EEEEEEEE--SSS-EEEE-EEEEEETTEEEEEEE--BTTB-EEEE-TT-EEEEEEEE--S--S-EEEE---

Foldseek 3Di:
DDPDDDPDPPPPVPPDKDKDKPDDQDDDDAQQDKDKIKMKIFAQAQAKDKKWKKKFWAAPNDTPDIDTDADPNDGMDIAHHRGMDMDIDIDRHRDPRTDMDIDID

pLDDT: mean 89.11, std 16.09, range [36.56, 98.19]

Organism: NCBI:txid412755